Protein AF-A0A368TS94-F1 (afdb_monomer_lite)

Foldseek 3Di:
DLPDPPQDDPVLVVLSVLLVVLVVLLVVLVVLLLVLLVLLVVLLVVCVVVVDPQLNVLSNCCSPPDLVPNPVSLCSNLVVLCVVLVVDDPPDPSNVVSVVSSVSSVVSNVSSVVSVVSNVVSVVSNVVSVVVSVVVVVVCVVVVVRPD

Radius of gyration: 23.55 Å; chains: 1; bounding box: 53×23×68 Å

Sequence (148 aa):
MIGIDPTHSPAMRELLIKIAGSRMALKEARKTLGQVREAFAALTRQVRPLGDPVITEAGEALATALNDKRRVPFREFTDGLVRHARQNPPGAVERARLMGLVAQANIIMLKAQEARQYELRAMERLSTLTREAENLYALERKQGGGVH

Structure (mmCIF, N/CA/C/O backbone):
data_AF-A0A368TS94-F1
#
_entry.id   AF-A0A368TS94-F1
#
loop_
_atom_site.group_PDB
_atom_site.id
_atom_site.type_symbol
_atom_site.label_atom_id
_atom_site.label_alt_id
_atom_site.label_comp_id
_atom_site.label_asym_id
_atom_site.label_entity_id
_atom_site.label_seq_id
_atom_site.pdbx_PDB_ins_code
_atom_site.Cartn_x
_atom_site.Cartn_y
_atom_site.Cartn_z
_atom_site.occupancy
_atom_site.B_iso_or_equiv
_atom_site.auth_seq_id
_atom_site.auth_comp_id
_atom_site.auth_asym_id
_atom_site.auth_atom_id
_atom_site.pdbx_PDB_model_num
ATOM 1 N N . MET A 1 1 ? 28.094 -3.638 -10.230 1.00 38.50 1 MET A N 1
ATOM 2 C CA . MET A 1 1 ? 28.354 -3.201 -11.617 1.00 38.50 1 MET A CA 1
ATOM 3 C C . MET A 1 1 ? 27.132 -3.527 -12.450 1.00 38.50 1 MET A C 1
ATOM 5 O O . MET A 1 1 ? 26.752 -4.688 -12.505 1.00 38.50 1 MET A O 1
ATOM 9 N N . ILE A 1 2 ? 26.473 -2.520 -13.023 1.00 46.34 2 ILE A N 1
ATOM 10 C CA . ILE A 1 2 ? 25.459 -2.746 -14.059 1.00 46.34 2 ILE A CA 1
ATOM 11 C C . ILE A 1 2 ? 26.268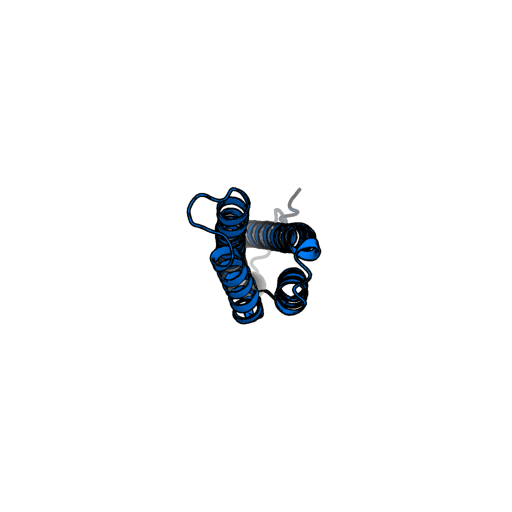 -3.138 -15.296 1.00 46.34 2 ILE A C 1
ATOM 13 O O . ILE A 1 2 ? 27.032 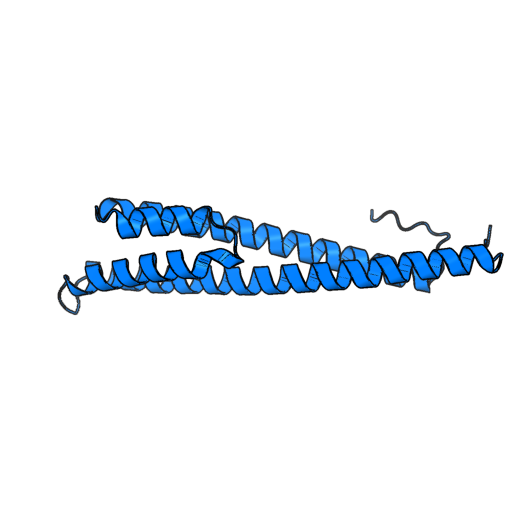-2.316 -15.792 1.00 46.34 2 ILE A O 1
ATOM 17 N N . GLY A 1 3 ? 26.202 -4.406 -15.702 1.00 45.56 3 GLY A N 1
ATOM 18 C CA . GLY A 1 3 ? 26.892 -4.913 -16.889 1.00 45.56 3 GLY A CA 1
ATOM 19 C C . GLY A 1 3 ? 26.250 -4.343 -18.149 1.00 45.56 3 GLY A C 1
ATOM 20 O O . GLY A 1 3 ? 25.443 -5.012 -18.780 1.00 45.56 3 GLY A O 1
ATOM 21 N N . ILE A 1 4 ? 26.529 -3.076 -18.446 1.00 59.56 4 ILE A N 1
ATOM 22 C CA . ILE A 1 4 ? 26.198 -2.455 -19.726 1.00 59.56 4 ILE A CA 1
ATOM 23 C C . ILE A 1 4 ? 27.370 -2.773 -20.643 1.00 59.56 4 ILE A C 1
ATOM 25 O O . ILE A 1 4 ? 28.493 -2.353 -20.362 1.00 59.56 4 ILE A O 1
ATOM 29 N N . ASP A 1 5 ? 27.115 -3.542 -21.697 1.00 60.44 5 ASP A N 1
ATOM 30 C CA . ASP A 1 5 ? 28.129 -3.875 -22.689 1.00 60.44 5 ASP A CA 1
ATOM 31 C C . ASP A 1 5 ? 28.690 -2.572 -23.302 1.00 60.44 5 ASP A C 1
ATOM 33 O O . ASP A 1 5 ? 27.914 -1.737 -23.790 1.00 60.44 5 ASP A O 1
ATOM 37 N N . PRO A 1 6 ? 30.016 -2.344 -23.254 1.00 60.78 6 PRO A N 1
ATOM 38 C CA . PRO A 1 6 ? 30.634 -1.147 -23.810 1.00 60.78 6 PRO A CA 1
ATOM 39 C C . PRO A 1 6 ? 30.524 -1.058 -25.340 1.00 60.78 6 PRO A C 1
ATOM 41 O O . PRO A 1 6 ? 30.854 -0.005 -25.882 1.00 60.78 6 PRO A O 1
ATOM 44 N N . THR A 1 7 ? 30.045 -2.097 -26.027 1.00 67.62 7 THR A N 1
ATOM 45 C CA . THR A 1 7 ? 29.780 -2.099 -27.476 1.00 67.62 7 THR A CA 1
ATOM 46 C C . THR A 1 7 ? 28.404 -1.536 -27.844 1.00 67.62 7 THR A C 1
ATOM 48 O O . THR A 1 7 ? 28.150 -1.228 -29.005 1.00 67.62 7 THR A O 1
ATOM 51 N N . HIS A 1 8 ? 27.509 -1.323 -26.870 1.00 75.12 8 HIS A N 1
ATOM 52 C CA . HIS A 1 8 ? 26.208 -0.710 -27.133 1.00 75.12 8 HIS A CA 1
ATOM 53 C C . HIS A 1 8 ? 26.343 0.729 -27.647 1.00 75.12 8 HIS A C 1
ATOM 55 O O . HIS A 1 8 ? 27.154 1.515 -27.136 1.00 75.12 8 HIS A O 1
ATOM 61 N N . SER A 1 9 ? 25.487 1.110 -28.599 1.00 84.00 9 SER A N 1
ATOM 62 C CA . SER A 1 9 ? 25.378 2.501 -29.042 1.00 84.00 9 SER A CA 1
ATOM 63 C C . SER A 1 9 ? 25.008 3.428 -27.872 1.00 84.00 9 SER A C 1
ATOM 65 O O . SER A 1 9 ? 24.404 2.982 -26.887 1.00 84.00 9 SER A O 1
ATOM 67 N N . PRO A 1 10 ? 25.331 4.733 -27.940 1.00 86.62 10 PRO A N 1
ATOM 68 C CA . PRO A 1 10 ? 24.925 5.691 -26.911 1.00 86.62 10 PRO A CA 1
ATOM 69 C C . PRO A 1 10 ? 23.413 5.674 -26.627 1.00 86.62 10 PRO A C 1
ATOM 71 O O . PRO A 1 10 ? 23.012 5.705 -25.464 1.00 86.62 10 PRO A O 1
ATOM 74 N N . ALA A 1 11 ? 22.585 5.534 -27.669 1.00 87.06 11 ALA A N 1
ATOM 75 C CA . ALA A 1 11 ? 21.129 5.445 -27.546 1.00 87.06 11 ALA A CA 1
ATOM 76 C C . ALA A 1 11 ? 20.688 4.178 -26.790 1.00 87.06 11 ALA A C 1
ATOM 78 O O . ALA A 1 11 ? 19.846 4.246 -25.892 1.00 87.06 11 ALA A O 1
ATOM 79 N N . MET A 1 12 ? 21.305 3.028 -27.082 1.00 89.19 12 MET A N 1
ATOM 80 C CA . MET A 1 12 ? 21.039 1.782 -26.361 1.00 89.19 12 MET A CA 1
ATOM 81 C C . MET A 1 12 ? 21.445 1.885 -24.886 1.00 89.19 12 MET A C 1
ATOM 83 O O . MET A 1 12 ? 20.690 1.478 -24.001 1.00 89.19 12 MET A O 1
ATOM 87 N N . ARG A 1 13 ? 22.606 2.483 -24.586 1.00 88.12 13 ARG A N 1
ATOM 88 C CA . ARG A 1 13 ? 23.039 2.701 -23.194 1.00 88.12 13 ARG A CA 1
ATOM 89 C C . ARG A 1 13 ? 22.050 3.570 -22.425 1.00 88.12 13 ARG A C 1
ATOM 91 O O . ARG A 1 13 ? 21.740 3.253 -21.278 1.00 88.12 13 ARG A O 1
ATOM 98 N N . GLU A 1 14 ? 21.528 4.627 -23.043 1.00 90.56 14 GLU A N 1
ATOM 99 C CA . GLU A 1 14 ? 20.525 5.492 -22.418 1.00 90.56 14 GLU A CA 1
ATOM 100 C C . GLU A 1 14 ? 19.238 4.720 -22.079 1.00 90.56 14 GLU A C 1
ATOM 102 O O . GLU A 1 14 ? 18.728 4.825 -20.958 1.00 90.56 14 GLU A O 1
ATOM 107 N N . LEU A 1 15 ? 18.743 3.887 -23.004 1.00 91.81 15 LEU A N 1
ATOM 108 C CA . LEU A 1 15 ? 17.590 3.017 -22.753 1.00 91.81 15 LEU A CA 1
ATOM 109 C C . LEU A 1 15 ? 17.861 2.040 -21.604 1.00 91.81 15 LEU A C 1
ATOM 111 O O . LEU A 1 15 ? 17.037 1.916 -20.696 1.00 91.81 15 LEU A O 1
ATOM 115 N N . LEU A 1 16 ? 19.033 1.402 -21.575 1.00 90.62 16 LEU A N 1
ATOM 116 C CA . LEU A 1 16 ? 19.419 0.480 -20.503 1.00 90.62 16 LEU A CA 1
ATOM 117 C C . LEU A 1 16 ? 19.501 1.171 -19.134 1.00 90.62 16 LEU A C 1
ATOM 119 O O . LEU A 1 16 ? 19.061 0.596 -18.134 1.00 90.62 16 LEU A O 1
ATOM 123 N N . ILE A 1 17 ? 19.990 2.413 -19.074 1.00 92.31 17 ILE A N 1
ATOM 124 C CA . ILE A 1 17 ? 19.996 3.224 -17.846 1.00 92.31 17 ILE A CA 1
ATOM 125 C C . ILE A 1 17 ? 18.560 3.509 -17.384 1.00 92.31 17 ILE A C 1
ATOM 127 O O . ILE A 1 17 ? 18.238 3.304 -16.210 1.00 92.31 17 ILE A O 1
ATOM 131 N N . LYS A 1 18 ? 17.664 3.916 -18.294 1.00 94.38 18 LYS A N 1
ATOM 132 C CA . LYS A 1 18 ? 16.241 4.156 -17.980 1.00 94.38 18 LYS A CA 1
ATOM 133 C C . LYS A 1 18 ? 15.532 2.879 -17.509 1.00 94.38 18 LYS A C 1
ATOM 135 O O . LYS A 1 18 ? 14.742 2.923 -16.557 1.00 94.38 18 LYS A O 1
ATOM 140 N N . ILE A 1 19 ? 15.841 1.732 -18.120 1.00 93.88 19 ILE A N 1
ATOM 141 C CA . ILE A 1 19 ? 15.350 0.410 -17.702 1.00 93.88 19 ILE A CA 1
ATOM 142 C C . ILE A 1 19 ? 15.848 0.089 -16.290 1.00 93.88 19 ILE A C 1
ATOM 144 O O . ILE A 1 19 ? 15.050 -0.295 -15.435 1.00 93.88 19 ILE A O 1
ATOM 148 N N . ALA A 1 20 ? 17.140 0.279 -16.009 1.00 92.88 20 ALA A N 1
ATOM 149 C CA . ALA A 1 20 ? 17.708 0.043 -14.684 1.00 92.88 20 ALA A CA 1
ATOM 150 C C . ALA A 1 20 ? 17.039 0.922 -13.613 1.00 92.88 20 ALA A C 1
ATOM 152 O O . ALA A 1 20 ? 16.615 0.404 -12.578 1.00 92.88 20 ALA A O 1
ATOM 153 N N . GLY A 1 21 ? 16.849 2.215 -13.893 1.00 93.62 21 GLY A N 1
ATOM 154 C CA . GLY A 1 21 ? 16.127 3.131 -13.005 1.00 93.62 21 GLY A CA 1
ATOM 155 C C . GLY A 1 21 ? 14.688 2.682 -12.737 1.00 93.62 21 GLY A C 1
ATOM 156 O O . GLY A 1 21 ? 14.241 2.653 -11.590 1.00 93.62 21 GLY A O 1
ATOM 157 N N . SER A 1 22 ? 13.974 2.230 -13.771 1.00 94.06 22 SER A N 1
ATOM 158 C CA . SER A 1 22 ? 12.598 1.739 -13.623 1.00 94.06 22 SER A CA 1
ATOM 159 C C . SER A 1 22 ? 12.528 0.414 -12.843 1.00 94.06 22 SER A C 1
ATOM 161 O O . SER A 1 22 ? 11.619 0.222 -12.035 1.00 94.06 22 SER A O 1
ATOM 163 N N . ARG A 1 23 ? 13.523 -0.476 -12.987 1.00 95.12 23 ARG A N 1
ATOM 164 C CA . ARG A 1 23 ? 13.657 -1.694 -12.159 1.00 95.12 23 ARG A CA 1
ATOM 165 C C . ARG A 1 23 ? 13.909 -1.358 -10.690 1.00 95.12 23 ARG A C 1
ATOM 167 O O . ARG A 1 23 ? 13.337 -2.004 -9.813 1.00 95.12 23 ARG A O 1
ATOM 174 N N . MET A 1 24 ? 14.739 -0.352 -10.411 1.00 95.50 24 MET A N 1
ATOM 175 C CA . MET A 1 24 ? 14.977 0.119 -9.043 1.00 95.50 24 MET A CA 1
ATOM 176 C C . MET A 1 24 ? 13.705 0.697 -8.419 1.00 95.50 24 MET A C 1
ATOM 178 O O . MET A 1 24 ? 13.360 0.319 -7.300 1.00 95.50 24 MET A O 1
ATOM 182 N N . ALA A 1 25 ? 12.966 1.531 -9.156 1.00 92.69 25 ALA A N 1
ATOM 183 C CA . ALA A 1 25 ? 11.682 2.064 -8.702 1.00 92.69 25 ALA A CA 1
ATOM 184 C C . ALA A 1 25 ? 10.673 0.944 -8.393 1.00 92.69 25 ALA A C 1
ATOM 186 O O . ALA A 1 25 ? 10.023 0.963 -7.349 1.00 92.69 25 ALA A O 1
ATOM 187 N N . LEU A 1 26 ? 10.601 -0.081 -9.251 1.00 94.88 26 LEU A N 1
ATOM 188 C CA . LEU A 1 26 ? 9.757 -1.255 -9.027 1.00 94.88 26 LEU A CA 1
ATOM 189 C C . LEU A 1 26 ? 10.151 -2.017 -7.749 1.00 94.88 26 LEU A C 1
ATOM 191 O O . LEU A 1 26 ? 9.285 -2.424 -6.972 1.00 94.88 26 LEU A O 1
ATOM 195 N N . LYS A 1 27 ? 11.455 -2.199 -7.509 1.00 96.12 27 LYS A N 1
ATOM 196 C CA . LYS A 1 27 ? 11.968 -2.847 -6.294 1.00 96.12 27 LYS A CA 1
ATOM 197 C C . LYS A 1 27 ? 11.576 -2.067 -5.036 1.00 96.12 27 LYS A C 1
ATOM 199 O O . LYS A 1 27 ? 11.122 -2.678 -4.069 1.00 96.12 27 LYS A O 1
ATOM 204 N N . GLU A 1 28 ? 11.716 -0.744 -5.053 1.00 95.38 28 GLU A N 1
ATOM 205 C CA . GLU A 1 28 ? 11.393 0.101 -3.899 1.00 95.38 28 GLU A CA 1
ATOM 206 C C . GLU A 1 28 ? 9.885 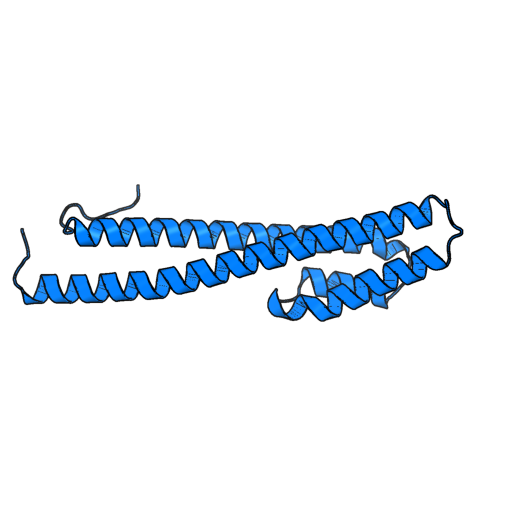0.155 -3.621 1.00 95.38 28 GLU A C 1
ATOM 208 O O . GLU A 1 28 ? 9.455 0.039 -2.470 1.00 95.38 28 GLU A O 1
ATOM 213 N N . ALA A 1 29 ? 9.061 0.226 -4.671 1.00 94.06 29 ALA A N 1
ATOM 214 C CA . ALA A 1 29 ? 7.610 0.144 -4.543 1.00 94.06 29 ALA A CA 1
ATOM 215 C C . ALA A 1 29 ? 7.183 -1.181 -3.889 1.00 94.06 29 ALA A C 1
ATOM 217 O O . ALA A 1 29 ? 6.424 -1.190 -2.920 1.00 94.06 29 ALA A O 1
ATOM 218 N N . ARG A 1 30 ? 7.739 -2.312 -4.342 1.00 93.50 30 ARG A N 1
ATOM 219 C CA . ARG A 1 30 ? 7.456 -3.636 -3.760 1.00 93.50 30 ARG A CA 1
ATOM 220 C C . ARG A 1 30 ? 7.912 -3.760 -2.312 1.00 93.50 30 ARG A C 1
ATOM 222 O O . ARG A 1 30 ? 7.177 -4.307 -1.492 1.00 93.50 30 ARG A O 1
ATOM 229 N N . LYS A 1 31 ? 9.089 -3.227 -1.982 1.00 95.69 31 LYS A N 1
ATOM 230 C CA . LYS A 1 31 ? 9.576 -3.162 -0.599 1.00 95.69 31 LYS A CA 1
ATOM 231 C C . LYS A 1 31 ? 8.601 -2.382 0.283 1.00 95.69 31 LYS A C 1
ATOM 233 O O . LYS A 1 31 ? 8.218 -2.862 1.347 1.00 95.69 31 LYS A O 1
ATOM 238 N N . THR A 1 32 ? 8.144 -1.226 -0.191 1.00 94.56 32 THR A N 1
ATOM 239 C CA . THR A 1 32 ? 7.156 -0.402 0.512 1.00 94.56 32 THR A CA 1
ATOM 240 C C . THR A 1 32 ? 5.844 -1.153 0.737 1.00 94.56 32 THR A C 1
ATOM 242 O O . THR A 1 32 ? 5.294 -1.134 1.837 1.00 94.56 32 THR A O 1
ATOM 245 N N . LEU A 1 33 ? 5.358 -1.874 -0.274 1.00 92.31 33 LEU A N 1
ATOM 246 C CA . LEU A 1 33 ? 4.157 -2.701 -0.158 1.00 92.31 33 LEU A CA 1
ATOM 247 C C . LEU A 1 33 ? 4.325 -3.845 0.856 1.00 92.31 33 LEU A C 1
ATOM 249 O O . LEU A 1 33 ? 3.362 -4.187 1.541 1.00 92.31 33 LEU A O 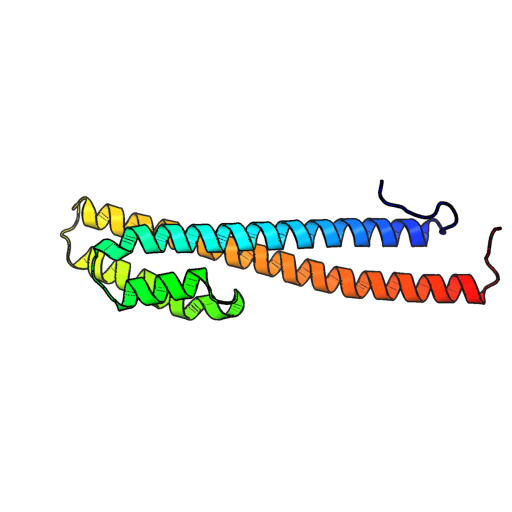1
ATOM 253 N N . GLY A 1 34 ? 5.532 -4.406 0.986 1.00 92.94 34 GLY A N 1
ATOM 254 C CA . GLY A 1 34 ? 5.879 -5.358 2.045 1.00 92.94 34 GLY A CA 1
ATOM 255 C C . GLY A 1 34 ? 5.767 -4.739 3.441 1.00 92.94 34 GLY A C 1
ATOM 256 O O . GLY A 1 34 ? 5.058 -5.272 4.290 1.00 92.94 34 GLY A O 1
ATOM 257 N N . GLN A 1 35 ? 6.354 -3.557 3.643 1.00 94.75 35 GLN A N 1
ATOM 258 C CA . GLN A 1 35 ? 6.260 -2.820 4.913 1.00 94.75 35 GLN A CA 1
ATOM 259 C C . GLN A 1 35 ? 4.812 -2.479 5.287 1.00 94.75 35 GLN A C 1
ATOM 261 O O . GLN A 1 35 ? 4.430 -2.541 6.451 1.00 94.75 35 GLN A O 1
ATOM 266 N N . VAL A 1 36 ? 3.983 -2.129 4.300 1.00 94.19 36 VAL A N 1
ATOM 267 C CA . VAL A 1 36 ? 2.551 -1.872 4.504 1.00 94.19 36 VAL A CA 1
ATOM 268 C C . VAL A 1 36 ? 1.827 -3.115 5.028 1.00 94.19 36 VAL A C 1
ATOM 270 O O . VAL A 1 36 ? 0.996 -2.998 5.926 1.00 94.19 36 VAL A O 1
ATOM 273 N N . ARG A 1 37 ? 2.139 -4.307 4.498 1.00 92.56 37 ARG A N 1
ATOM 274 C CA . ARG A 1 37 ? 1.550 -5.568 4.984 1.00 92.56 37 ARG A CA 1
ATOM 275 C C . ARG A 1 37 ? 1.909 -5.820 6.443 1.00 92.56 37 ARG A C 1
ATOM 277 O O . ARG A 1 37 ? 1.030 -6.130 7.242 1.00 92.56 37 ARG A O 1
ATOM 284 N N . GLU A 1 38 ? 3.177 -5.635 6.798 1.00 94.62 38 GLU A N 1
ATOM 285 C CA . GLU A 1 38 ? 3.650 -5.775 8.178 1.00 94.62 38 GLU A CA 1
ATOM 286 C C . GLU A 1 38 ? 2.994 -4.754 9.115 1.00 94.62 38 GLU A C 1
ATOM 288 O O . GLU A 1 38 ? 2.586 -5.109 10.220 1.00 94.62 38 GLU A O 1
ATOM 293 N N . ALA A 1 39 ? 2.825 -3.510 8.659 1.00 95.44 39 ALA A N 1
ATOM 294 C CA . ALA A 1 39 ? 2.168 -2.459 9.425 1.00 95.44 39 ALA A CA 1
ATOM 295 C C . ALA A 1 39 ? 0.688 -2.781 9.696 1.00 95.44 39 ALA A C 1
ATOM 297 O O . ALA A 1 39 ? 0.241 -2.658 10.836 1.00 95.44 39 ALA A O 1
ATOM 298 N N . PHE A 1 40 ? -0.060 -3.261 8.695 1.00 94.81 40 PHE A N 1
ATOM 299 C CA . PHE A 1 40 ? -1.437 -3.725 8.906 1.00 94.81 40 PHE A CA 1
ATOM 300 C C . PHE A 1 40 ? -1.504 -4.953 9.821 1.00 94.81 40 PHE A C 1
ATOM 302 O O . PHE A 1 40 ? -2.373 -5.015 10.691 1.00 94.81 40 PHE A O 1
ATOM 309 N N . ALA A 1 41 ? -0.567 -5.898 9.703 1.00 94.31 41 ALA A N 1
ATOM 310 C CA . ALA A 1 41 ? -0.493 -7.039 10.615 1.00 94.31 41 ALA A CA 1
ATOM 311 C C . ALA A 1 41 ? -0.234 -6.594 12.066 1.00 94.31 41 ALA A C 1
ATOM 313 O O . ALA A 1 41 ? -0.867 -7.094 12.996 1.00 94.31 41 ALA A O 1
ATOM 314 N N . ALA A 1 42 ? 0.662 -5.626 12.276 1.00 95.69 42 ALA A N 1
ATOM 315 C CA . ALA A 1 42 ? 0.927 -5.057 13.593 1.00 95.69 42 ALA A CA 1
ATOM 316 C C . ALA A 1 42 ? -0.299 -4.325 14.159 1.00 95.69 42 ALA A C 1
ATOM 318 O O . ALA A 1 42 ? -0.629 -4.512 15.329 1.00 95.69 42 ALA A O 1
ATOM 319 N N . LEU A 1 43 ? -0.999 -3.545 13.333 1.00 95.00 43 LEU A N 1
ATOM 320 C CA . LEU A 1 43 ? -2.237 -2.863 13.712 1.00 95.00 43 LEU A CA 1
ATOM 321 C C . LEU A 1 43 ? -3.323 -3.870 14.129 1.00 95.00 43 LEU A C 1
ATOM 323 O O . LEU A 1 43 ? -3.967 -3.705 15.159 1.00 95.00 43 LEU A O 1
ATOM 327 N N . THR A 1 44 ? -3.456 -4.964 13.379 1.00 94.12 44 THR A N 1
ATOM 328 C CA . THR A 1 44 ? -4.410 -6.048 13.661 1.00 94.12 44 THR A CA 1
ATOM 329 C C . THR A 1 44 ? -4.146 -6.702 15.018 1.00 94.12 44 THR A C 1
ATOM 331 O O . THR A 1 44 ? -5.067 -6.929 15.800 1.00 94.12 44 THR A O 1
ATOM 334 N N . ARG A 1 45 ? -2.873 -6.939 15.364 1.00 94.88 45 ARG A N 1
ATOM 335 C CA . ARG A 1 45 ? -2.505 -7.466 16.691 1.00 94.88 45 ARG A CA 1
ATOM 336 C C . ARG A 1 45 ? -2.902 -6.523 17.829 1.00 94.88 45 ARG A C 1
ATOM 338 O O . ARG A 1 45 ? -3.247 -7.006 18.900 1.00 94.88 45 ARG A O 1
ATOM 345 N N . GLN A 1 46 ? -2.871 -5.208 17.607 1.00 94.12 46 GLN A N 1
ATOM 346 C CA . GLN A 1 46 ? -3.250 -4.220 18.624 1.00 94.12 46 GLN A CA 1
ATOM 347 C C . GLN A 1 46 ? -4.757 -4.177 18.891 1.00 94.12 46 GLN A C 1
ATOM 349 O O . GLN A 1 46 ? -5.158 -3.825 19.999 1.00 94.12 46 GLN A O 1
ATOM 354 N N . VAL A 1 47 ? -5.577 -4.518 17.893 1.00 93.06 47 VAL A N 1
ATOM 355 C CA . VAL A 1 47 ? -7.046 -4.473 17.992 1.00 93.06 47 VAL A CA 1
ATOM 356 C C . VAL A 1 47 ? -7.661 -5.823 18.344 1.00 93.06 47 VAL A C 1
ATOM 358 O O . VAL A 1 47 ? -8.786 -5.861 18.822 1.00 93.06 47 VAL A O 1
ATOM 361 N N . ARG A 1 48 ? -6.922 -6.929 18.189 1.00 92.50 48 ARG A N 1
ATOM 362 C CA . ARG A 1 48 ? -7.368 -8.277 18.580 1.00 92.50 48 ARG A CA 1
ATOM 363 C C . ARG A 1 48 ? -7.914 -8.361 20.023 1.00 92.50 48 ARG A C 1
ATOM 365 O O . ARG A 1 48 ? -8.923 -9.035 20.213 1.00 92.50 48 ARG A O 1
ATOM 372 N N . PRO A 1 49 ? -7.343 -7.672 21.036 1.00 93.62 49 PRO A N 1
ATOM 373 C CA . PRO A 1 49 ? -7.898 -7.666 22.393 1.00 93.62 49 PRO A CA 1
ATOM 374 C C . PRO A 1 49 ? -9.293 -7.037 22.528 1.00 93.62 49 PRO A C 1
ATOM 376 O O . PRO A 1 49 ? -9.930 -7.238 23.555 1.00 93.62 49 PRO A O 1
ATOM 379 N N . LEU A 1 50 ? -9.780 -6.293 21.525 1.00 90.50 50 LEU A N 1
ATOM 380 C CA . LEU A 1 50 ? -11.138 -5.735 21.530 1.00 90.50 50 LEU A CA 1
ATOM 381 C C . LEU A 1 50 ? -12.219 -6.823 21.421 1.00 90.50 50 LEU A C 1
ATOM 383 O O . LEU A 1 50 ? -13.385 -6.544 21.678 1.00 90.50 50 LEU A O 1
ATOM 387 N N . GLY A 1 51 ? -11.850 -8.046 21.020 1.00 90.31 51 GLY A N 1
ATOM 388 C CA . GLY A 1 51 ? -12.769 -9.183 20.941 1.00 90.31 51 GLY A CA 1
ATOM 389 C C . GLY A 1 51 ? -13.807 -9.090 19.820 1.00 90.31 51 GLY A C 1
ATOM 390 O O . GLY A 1 51 ? -14.701 -9.927 19.758 1.00 90.31 51 GLY A O 1
ATOM 391 N N . ASP A 1 52 ? -13.699 -8.100 18.929 1.00 92.50 52 ASP A N 1
ATOM 392 C CA . ASP A 1 52 ? -14.577 -7.964 17.770 1.00 92.50 52 ASP A CA 1
ATOM 393 C C . ASP A 1 52 ? -14.046 -8.821 16.603 1.00 92.50 52 ASP A C 1
ATOM 395 O O . ASP A 1 52 ? -12.957 -8.536 16.073 1.00 92.50 52 ASP A O 1
ATOM 399 N N . PRO A 1 53 ? -14.781 -9.875 16.197 1.00 91.50 53 PRO A N 1
ATOM 400 C CA . PRO A 1 53 ? -14.342 -10.765 15.131 1.00 91.50 53 PRO A CA 1
ATOM 401 C C . PRO A 1 53 ? -14.295 -10.048 13.780 1.00 91.50 53 PRO A C 1
ATOM 403 O O . PRO A 1 53 ? -13.358 -10.270 13.022 1.00 91.50 53 PRO A O 1
ATOM 406 N N . VAL A 1 54 ? -15.212 -9.111 13.513 1.00 92.50 54 VAL A N 1
ATOM 407 C CA . VAL A 1 54 ? -15.267 -8.379 12.238 1.00 92.50 54 VAL A CA 1
ATOM 408 C C . VAL A 1 54 ? -14.036 -7.493 12.078 1.00 92.50 54 VAL A C 1
ATOM 410 O O . VAL A 1 54 ? -13.415 -7.474 11.019 1.00 92.50 54 VAL A O 1
ATOM 413 N N . ILE A 1 55 ? -13.636 -6.783 13.138 1.00 93.56 55 ILE A N 1
ATOM 414 C CA . ILE A 1 55 ? -12.424 -5.946 13.109 1.00 93.56 55 ILE A CA 1
ATOM 415 C C . ILE A 1 55 ? -11.178 -6.812 12.924 1.00 93.56 55 ILE A C 1
ATOM 417 O O . ILE A 1 55 ? -10.276 -6.452 12.165 1.00 93.56 55 ILE A O 1
ATOM 421 N N . THR A 1 56 ? -11.119 -7.948 13.618 1.00 93.38 56 THR A N 1
ATOM 422 C CA . THR A 1 56 ? -9.961 -8.844 13.558 1.00 93.38 56 THR A CA 1
ATOM 423 C C . THR A 1 56 ? -9.820 -9.460 12.167 1.00 93.38 56 THR A C 1
ATOM 425 O O . THR A 1 56 ? -8.751 -9.353 11.569 1.00 93.38 56 THR A O 1
ATOM 428 N N . GLU A 1 57 ? -10.899 -10.012 11.609 1.00 93.31 57 GLU A N 1
ATOM 429 C CA . GLU A 1 57 ? -10.930 -10.587 10.259 1.00 93.31 57 GLU A CA 1
ATOM 430 C C . GLU A 1 57 ? -10.601 -9.542 9.188 1.00 93.31 57 GLU A C 1
ATOM 432 O O . GLU A 1 57 ? -9.767 -9.790 8.315 1.00 93.31 57 GLU A O 1
ATOM 437 N N . ALA A 1 58 ? -11.177 -8.340 9.285 1.00 93.88 58 ALA A N 1
ATOM 438 C CA . ALA A 1 58 ? -10.878 -7.247 8.365 1.00 93.88 58 ALA A CA 1
ATOM 439 C C . ALA A 1 58 ? -9.397 -6.826 8.436 1.00 93.88 58 ALA A C 1
ATOM 441 O O . ALA A 1 58 ? -8.768 -6.557 7.408 1.00 93.88 58 ALA A O 1
ATOM 442 N N . GLY A 1 59 ? -8.803 -6.819 9.632 1.00 92.81 59 GLY A N 1
ATOM 443 C CA . GLY A 1 59 ? -7.379 -6.546 9.832 1.00 92.81 59 GLY A CA 1
ATOM 444 C C . GLY A 1 59 ? -6.470 -7.622 9.226 1.00 92.81 59 GLY A C 1
ATOM 445 O O . GLY A 1 59 ? -5.499 -7.317 8.525 1.00 92.81 59 GLY A O 1
ATOM 446 N N . GLU A 1 60 ? -6.811 -8.895 9.421 1.00 92.19 60 GLU A N 1
ATOM 447 C CA . GLU A 1 60 ? -6.079 -10.024 8.833 1.00 92.19 60 GLU A CA 1
ATOM 448 C C . GLU A 1 60 ? -6.198 -10.034 7.301 1.00 92.19 60 GLU A C 1
ATOM 450 O O . GLU A 1 60 ? -5.207 -10.238 6.585 1.00 92.19 60 GLU A O 1
ATOM 455 N N . ALA A 1 61 ? -7.382 -9.706 6.782 1.00 92.94 61 ALA A N 1
ATOM 456 C CA . ALA A 1 61 ? -7.613 -9.510 5.359 1.00 92.94 61 ALA A CA 1
ATOM 457 C C . ALA A 1 61 ? -6.794 -8.330 4.810 1.00 92.94 61 ALA A C 1
ATOM 459 O O . ALA A 1 61 ? -6.217 -8.447 3.733 1.00 92.94 61 ALA A O 1
ATOM 460 N N . LEU A 1 62 ? -6.645 -7.214 5.533 1.00 92.25 62 LEU A N 1
ATOM 461 C CA . LEU A 1 62 ? -5.786 -6.096 5.109 1.00 92.25 62 LEU A CA 1
ATOM 462 C C . LEU A 1 62 ? -4.313 -6.494 4.960 1.00 92.25 62 LEU A C 1
ATOM 464 O O . LEU A 1 62 ? -3.652 -6.090 3.994 1.00 92.25 62 LEU A O 1
ATOM 468 N N . ALA A 1 63 ? -3.807 -7.291 5.902 1.00 87.19 63 ALA A N 1
ATOM 469 C CA . ALA A 1 63 ? -2.421 -7.747 5.907 1.00 87.19 63 ALA A CA 1
ATOM 470 C C . ALA A 1 63 ? -2.105 -8.693 4.734 1.00 87.19 63 ALA A C 1
ATOM 472 O O . ALA A 1 63 ? -0.993 -8.676 4.199 1.00 87.19 63 ALA A O 1
ATOM 473 N N . THR A 1 64 ? -3.083 -9.492 4.304 1.00 86.25 64 THR A N 1
ATOM 474 C CA . THR A 1 64 ? -2.894 -10.562 3.309 1.00 86.25 64 THR A CA 1
ATOM 475 C C . THR A 1 64 ? -3.437 -10.221 1.921 1.00 86.25 64 THR A C 1
ATOM 477 O O . THR A 1 64 ? -2.931 -10.736 0.921 1.00 86.25 64 THR A O 1
ATOM 480 N N . ALA A 1 65 ? -4.408 -9.310 1.818 1.00 83.31 65 ALA A N 1
ATOM 481 C CA . ALA A 1 65 ? -5.036 -8.956 0.555 1.00 83.31 65 ALA A CA 1
ATOM 482 C C . ALA A 1 65 ? -4.039 -8.360 -0.446 1.00 83.31 65 ALA A C 1
ATOM 484 O O . ALA A 1 65 ? -3.135 -7.572 -0.119 1.00 83.31 65 ALA A O 1
ATOM 485 N N . LEU A 1 66 ? -4.269 -8.707 -1.715 1.00 75.94 66 LEU A N 1
ATOM 486 C CA . LEU A 1 66 ? -3.698 -7.992 -2.849 1.00 75.94 66 LEU A CA 1
ATOM 487 C C . LEU A 1 66 ? -4.125 -6.522 -2.781 1.00 75.94 66 LEU A C 1
ATOM 489 O O . LEU A 1 66 ? -5.262 -6.222 -2.416 1.00 75.94 66 LEU A O 1
ATOM 493 N N . ASN A 1 67 ? -3.214 -5.614 -3.140 1.00 72.75 67 ASN A N 1
ATOM 494 C CA . ASN A 1 67 ? -3.374 -4.170 -2.927 1.00 72.75 67 ASN A CA 1
ATOM 495 C C . ASN A 1 67 ? -4.719 -3.634 -3.443 1.00 72.75 67 ASN A C 1
ATOM 497 O O . ASN A 1 67 ? -5.398 -2.888 -2.741 1.00 72.75 67 ASN A O 1
ATOM 501 N N . ASP A 1 68 ? -5.137 -4.087 -4.624 1.00 73.44 68 ASP A N 1
ATOM 502 C CA . ASP A 1 68 ? -6.337 -3.604 -5.316 1.00 73.44 68 ASP A CA 1
ATOM 503 C C . ASP A 1 68 ? -7.644 -4.056 -4.626 1.00 73.44 68 ASP A C 1
ATOM 505 O O . ASP A 1 68 ? -8.705 -3.473 -4.844 1.00 73.44 68 ASP A O 1
ATOM 509 N N . LYS A 1 69 ? -7.569 -5.055 -3.735 1.00 84.06 69 LYS A N 1
ATOM 510 C CA . LYS A 1 69 ? -8.707 -5.613 -2.985 1.00 84.06 69 LYS A CA 1
ATOM 511 C C . LYS A 1 69 ? -8.796 -5.122 -1.536 1.00 84.06 69 LYS A C 1
ATOM 513 O O . LYS A 1 69 ? -9.715 -5.507 -0.824 1.00 84.06 69 LYS A O 1
ATOM 518 N N . ARG A 1 70 ? -7.888 -4.245 -1.086 1.00 87.25 70 ARG A N 1
ATOM 519 C CA . ARG A 1 70 ? -7.849 -3.774 0.314 1.00 87.25 70 ARG A CA 1
ATOM 520 C C . ARG A 1 70 ? -8.967 -2.812 0.703 1.00 87.25 70 ARG A C 1
ATOM 522 O O . ARG A 1 70 ? -9.179 -2.612 1.889 1.00 87.25 70 ARG A O 1
ATOM 529 N N . ARG A 1 71 ? -9.679 -2.207 -0.253 1.00 88.94 71 ARG A N 1
ATOM 530 C CA . ARG A 1 71 ? -10.681 -1.162 0.037 1.00 88.94 71 ARG A CA 1
ATOM 531 C C . ARG A 1 71 ? -11.817 -1.630 0.948 1.00 88.94 71 ARG A C 1
ATOM 533 O O . ARG A 1 71 ? -12.195 -0.886 1.844 1.00 88.94 71 ARG A O 1
ATOM 540 N N . VAL A 1 72 ? -12.358 -2.823 0.704 1.00 91.44 72 VAL A N 1
ATOM 541 C CA . VAL A 1 72 ? -13.478 -3.356 1.496 1.00 91.44 72 VAL A CA 1
ATOM 542 C C . VAL A 1 72 ? -13.016 -3.718 2.914 1.00 91.44 72 VAL A C 1
ATOM 544 O O . VAL A 1 72 ? -13.538 -3.101 3.842 1.00 91.44 72 VAL A O 1
ATOM 547 N N . PRO A 1 73 ? -11.961 -4.543 3.100 1.00 93.56 73 PRO A N 1
ATOM 548 C CA . PRO A 1 73 ? -11.404 -4.803 4.429 1.00 93.56 73 PRO A CA 1
ATOM 549 C C . PRO A 1 73 ? -10.999 -3.530 5.174 1.00 93.56 73 PRO A C 1
ATOM 551 O O . PRO A 1 73 ? -11.200 -3.415 6.376 1.00 93.56 73 PRO A O 1
ATOM 554 N N . PHE A 1 74 ? -10.459 -2.535 4.462 1.00 95.38 74 PHE A N 1
ATOM 555 C CA . PHE A 1 74 ? -10.091 -1.255 5.061 1.00 95.38 74 PHE A CA 1
ATOM 556 C C . PHE A 1 74 ? -11.286 -0.564 5.703 1.00 95.38 74 PHE A C 1
ATOM 558 O O . PHE A 1 74 ? -11.209 -0.142 6.853 1.00 95.38 74 PHE A O 1
ATOM 565 N N . ARG A 1 75 ? -12.391 -0.481 4.960 1.00 95.00 75 ARG A N 1
ATOM 566 C CA . ARG A 1 75 ? -13.617 0.153 5.427 1.00 95.00 75 ARG A CA 1
ATOM 567 C C . ARG A 1 75 ? -14.193 -0.579 6.632 1.00 95.00 75 ARG A C 1
ATOM 569 O O . ARG A 1 75 ? -14.487 0.060 7.633 1.00 95.00 75 ARG A O 1
ATOM 576 N N . GLU A 1 76 ? -14.310 -1.901 6.549 1.00 95.19 76 GLU A N 1
ATOM 577 C CA . GLU A 1 76 ? -14.833 -2.735 7.638 1.00 95.19 76 GLU A CA 1
ATOM 578 C C . GLU A 1 76 ? -13.997 -2.584 8.912 1.00 95.19 76 GLU A C 1
ATOM 580 O O . GLU A 1 76 ? -14.543 -2.383 9.999 1.00 95.19 76 GLU A O 1
ATOM 585 N N . PHE A 1 77 ? -12.673 -2.576 8.759 1.00 96.31 77 PHE A N 1
ATOM 586 C CA . PHE A 1 77 ? -11.733 -2.365 9.848 1.00 96.31 77 PHE A CA 1
ATOM 587 C C . PHE A 1 77 ? -11.909 -0.987 10.503 1.00 96.31 77 PHE A C 1
ATOM 589 O O . PHE A 1 77 ? -12.093 -0.889 11.718 1.00 96.31 77 PHE A O 1
ATOM 596 N N . THR A 1 78 ? -11.885 0.097 9.718 1.00 96.88 78 THR A N 1
ATOM 597 C CA . THR A 1 78 ? -11.995 1.457 10.267 1.00 96.88 78 THR A CA 1
ATOM 598 C C . THR A 1 78 ? -13.380 1.750 10.831 1.00 96.88 78 THR A C 1
ATOM 600 O O . THR A 1 78 ? -13.480 2.369 11.889 1.00 96.88 78 THR A O 1
ATOM 603 N N . ASP A 1 79 ? -14.446 1.288 10.175 1.00 96.75 79 ASP A N 1
ATOM 604 C CA . ASP A 1 79 ? -15.821 1.493 10.636 1.00 96.75 79 ASP A CA 1
ATOM 605 C C . ASP A 1 79 ? -16.071 0.745 11.949 1.00 96.75 79 ASP A C 1
ATOM 607 O O . ASP A 1 79 ? -16.722 1.279 12.851 1.00 96.75 79 ASP A O 1
ATOM 611 N N . GLY A 1 80 ? -15.514 -0.462 12.092 1.00 95.12 80 GLY A N 1
ATOM 612 C CA . GLY A 1 80 ? -15.543 -1.208 13.345 1.00 95.12 80 GLY A CA 1
ATOM 613 C C . GLY A 1 80 ? -14.829 -0.462 14.475 1.00 95.12 80 GLY A C 1
ATOM 614 O O . GLY A 1 80 ? -15.414 -0.268 15.541 1.00 95.12 80 GLY A O 1
ATOM 615 N N . LEU A 1 81 ? -13.619 0.056 14.235 1.00 95.94 81 LEU A N 1
ATOM 616 C CA . LEU A 1 81 ? -12.901 0.858 15.234 1.00 95.94 81 LEU A CA 1
ATOM 617 C C . LEU A 1 81 ? -13.664 2.123 15.636 1.00 95.94 81 LEU A C 1
ATOM 619 O O . LEU A 1 81 ? -13.748 2.441 16.822 1.00 95.94 81 LEU A O 1
ATOM 623 N N . VAL A 1 82 ? -14.268 2.827 14.675 1.00 96.25 82 VAL A N 1
ATOM 624 C CA . VAL A 1 82 ? -15.109 4.001 14.958 1.00 96.25 82 VAL A CA 1
ATOM 625 C C . VAL A 1 82 ? -16.336 3.609 15.785 1.00 96.25 82 VAL A C 1
ATOM 627 O O . VAL A 1 82 ? -16.723 4.345 16.695 1.00 96.25 82 VAL A O 1
ATOM 630 N N . ARG A 1 83 ? -16.949 2.452 15.512 1.00 95.12 83 ARG A N 1
ATOM 631 C CA . ARG A 1 83 ? -18.088 1.939 16.285 1.00 95.12 83 ARG A CA 1
ATOM 632 C C . ARG A 1 83 ? -17.703 1.663 17.739 1.00 95.12 83 ARG A C 1
ATOM 634 O O . ARG A 1 83 ? -18.405 2.135 18.629 1.00 95.12 83 ARG A O 1
ATOM 641 N N . HIS A 1 84 ? -16.572 0.997 17.981 1.00 93.69 84 HIS A N 1
ATOM 642 C CA . HIS A 1 84 ? -16.027 0.780 19.333 1.00 93.69 84 HIS A CA 1
ATOM 643 C C . HIS A 1 84 ? -15.667 2.095 20.028 1.00 93.69 84 HIS A C 1
ATOM 645 O O . HIS A 1 84 ? -15.982 2.307 21.199 1.00 93.69 84 HIS A O 1
ATOM 651 N N . ALA A 1 85 ? -15.088 3.044 19.294 1.00 94.38 85 ALA A N 1
ATOM 652 C CA . ALA A 1 85 ? -14.752 4.356 19.838 1.00 94.38 85 ALA A CA 1
ATOM 653 C C . ALA A 1 85 ? -16.000 5.118 20.319 1.00 94.38 85 ALA A C 1
ATOM 655 O O . ALA A 1 85 ? -15.940 5.828 21.321 1.00 94.38 85 ALA A O 1
ATOM 656 N N . ARG A 1 86 ? -17.144 4.955 19.642 1.00 94.31 86 ARG A N 1
ATOM 657 C CA . ARG A 1 86 ? -18.424 5.589 20.014 1.00 94.31 86 ARG A CA 1
ATOM 658 C C . ARG A 1 86 ? -19.073 4.996 21.262 1.00 94.31 86 ARG A C 1
ATOM 660 O O . ARG A 1 86 ? -19.861 5.694 21.890 1.00 94.31 86 ARG A O 1
ATOM 667 N N . GLN A 1 87 ? -18.740 3.759 21.630 1.00 94.12 87 GLN A N 1
ATOM 668 C CA . GLN A 1 87 ? -19.192 3.152 22.891 1.00 94.12 87 GLN A CA 1
ATOM 669 C C . GLN A 1 87 ? -18.507 3.787 24.109 1.00 94.12 87 GLN A C 1
ATOM 671 O O . GLN A 1 87 ? -18.975 3.643 25.234 1.00 94.12 87 GLN A O 1
ATOM 676 N N . ASN A 1 88 ? -17.417 4.521 23.880 1.00 92.44 88 ASN A N 1
ATOM 677 C CA . ASN A 1 88 ? -16.680 5.231 24.907 1.00 92.44 88 ASN A CA 1
ATOM 678 C C . ASN A 1 88 ? -17.089 6.721 24.941 1.00 92.44 88 ASN A C 1
ATOM 680 O O . ASN A 1 88 ? -17.280 7.351 23.887 1.00 92.44 88 ASN A O 1
ATOM 684 N N . PRO A 1 89 ? -17.202 7.331 26.135 1.00 91.19 89 PRO A N 1
ATOM 685 C CA . PRO A 1 89 ? -17.592 8.729 26.254 1.00 91.19 89 PRO A CA 1
ATOM 686 C C . PRO A 1 89 ? -16.574 9.670 25.583 1.00 91.19 89 PRO A C 1
ATOM 688 O O . PRO A 1 89 ? -15.394 9.326 25.434 1.00 91.19 89 PRO A O 1
ATOM 691 N N . PRO A 1 90 ? -17.002 10.867 25.138 1.00 88.69 90 PRO A N 1
ATOM 692 C CA . PRO A 1 90 ? -16.081 11.891 24.651 1.00 88.69 90 PRO A CA 1
ATOM 693 C C . PRO A 1 90 ? -14.990 12.185 25.692 1.00 88.69 90 PRO A C 1
ATOM 695 O O . PRO A 1 90 ? -15.287 12.332 26.871 1.00 88.69 90 PRO A O 1
ATOM 698 N N . GLY A 1 91 ? -13.727 12.246 25.261 1.00 86.94 91 GLY A N 1
ATOM 699 C CA . GLY A 1 91 ? -12.580 12.478 26.152 1.00 86.94 91 GLY A CA 1
ATOM 700 C C . GLY A 1 91 ? -12.012 11.227 26.836 1.00 86.94 91 GLY A C 1
ATOM 701 O O . GLY A 1 91 ? -10.949 11.314 27.444 1.00 86.94 91 GLY A O 1
ATOM 702 N N . ALA A 1 92 ? -12.648 10.057 26.701 1.00 94.69 92 ALA A N 1
ATOM 703 C CA . ALA A 1 92 ? -12.074 8.807 27.197 1.00 94.69 92 ALA A CA 1
ATOM 704 C C . ALA A 1 92 ? -10.760 8.465 26.474 1.00 94.69 92 ALA A C 1
ATOM 706 O O . ALA A 1 92 ? -10.676 8.539 25.244 1.00 94.69 92 ALA A O 1
ATOM 707 N N . VAL A 1 93 ? -9.758 8.014 27.235 1.00 94.81 93 VAL A N 1
ATOM 708 C CA . VAL A 1 93 ? -8.448 7.599 26.702 1.00 94.81 93 VAL A CA 1
ATOM 709 C C . VAL A 1 93 ? -8.604 6.506 25.644 1.00 94.81 93 VAL A C 1
ATOM 711 O O . VAL A 1 93 ? -7.998 6.592 24.579 1.00 94.81 93 VAL A O 1
ATOM 714 N N . GLU A 1 94 ? -9.478 5.526 25.884 1.00 93.19 94 GLU A N 1
ATOM 715 C CA . GLU A 1 94 ? -9.709 4.432 24.936 1.00 93.19 94 GLU A CA 1
ATOM 716 C C . GLU A 1 94 ? -10.343 4.925 23.627 1.00 93.19 94 GLU A C 1
ATOM 718 O O . GLU A 1 94 ? -9.940 4.515 22.540 1.00 93.19 94 GLU A O 1
ATOM 723 N N . ARG A 1 95 ? -11.261 5.899 23.694 1.00 94.62 95 ARG A N 1
ATOM 724 C CA . ARG A 1 95 ? -11.813 6.538 22.491 1.00 94.62 95 ARG A CA 1
ATOM 725 C C . ARG A 1 95 ? -10.721 7.226 21.675 1.00 94.62 95 ARG A C 1
ATOM 727 O O . ARG A 1 95 ? -10.688 7.073 20.455 1.00 94.62 95 ARG A O 1
ATOM 734 N N . ALA A 1 96 ? -9.837 7.976 22.333 1.00 95.06 96 ALA A N 1
ATOM 735 C CA . ALA A 1 96 ? -8.719 8.646 21.671 1.00 95.06 96 ALA A CA 1
ATOM 736 C C . ALA A 1 96 ? -7.750 7.634 21.041 1.00 95.06 96 ALA A C 1
ATOM 738 O O . ALA A 1 96 ? -7.352 7.802 19.888 1.00 95.06 96 ALA A O 1
ATOM 739 N N . ARG A 1 97 ? -7.441 6.545 21.754 1.00 95.44 97 ARG A N 1
ATOM 740 C CA . ARG A 1 97 ? -6.615 5.439 21.257 1.00 95.44 97 ARG A CA 1
ATOM 741 C C . ARG A 1 97 ? -7.204 4.815 19.991 1.00 95.44 97 ARG A C 1
ATOM 743 O O . ARG A 1 97 ? -6.498 4.704 18.992 1.00 95.44 97 ARG A O 1
ATOM 750 N N . LEU A 1 98 ? -8.487 4.452 20.000 1.00 95.81 98 LEU A N 1
ATOM 751 C CA . LEU A 1 98 ? -9.159 3.835 18.850 1.00 95.81 98 LEU A CA 1
ATOM 752 C C . LEU A 1 98 ? -9.195 4.769 17.633 1.00 95.81 98 LEU A C 1
ATOM 754 O O . LEU A 1 98 ? -8.904 4.341 16.516 1.00 95.81 98 LEU A O 1
ATOM 758 N N . MET A 1 99 ? -9.464 6.060 17.839 1.00 96.81 99 MET A N 1
ATOM 759 C CA . MET A 1 99 ? -9.388 7.052 16.760 1.00 96.81 99 MET A CA 1
ATOM 760 C C . MET A 1 99 ? -7.953 7.245 16.244 1.00 96.81 99 MET A C 1
ATOM 762 O O . MET A 1 99 ? -7.754 7.435 15.044 1.00 96.81 99 MET A O 1
ATOM 766 N N . GLY A 1 100 ? -6.947 7.135 17.117 1.00 96.50 100 GLY A N 1
ATOM 767 C CA . GLY A 1 100 ? -5.535 7.111 16.732 1.00 96.50 100 GLY A CA 1
ATOM 768 C C . GLY A 1 100 ? -5.190 5.921 15.833 1.00 96.50 100 GLY A C 1
ATOM 769 O O . GLY A 1 100 ? -4.502 6.092 14.827 1.00 96.50 100 GLY A O 1
ATOM 770 N N . LEU A 1 101 ? -5.737 4.736 16.121 1.00 96.50 101 LEU A N 1
ATOM 771 C CA . LEU A 1 101 ? -5.576 3.552 15.270 1.00 96.50 101 LEU A CA 1
ATOM 772 C C . LEU A 1 101 ? -6.243 3.729 13.901 1.00 96.50 101 LEU A C 1
ATOM 774 O O . LEU A 1 101 ? -5.671 3.321 12.892 1.00 96.50 101 LEU A O 1
ATOM 778 N N . VAL A 1 102 ? -7.403 4.392 13.834 1.00 97.44 102 VAL A N 1
ATOM 779 C CA . VAL A 1 102 ? -8.045 4.757 12.556 1.00 97.44 102 VAL A CA 1
ATOM 780 C C . VAL A 1 102 ? -7.158 5.711 11.752 1.00 97.44 102 VAL A C 1
ATOM 782 O O . VAL A 1 102 ? -6.949 5.504 10.556 1.00 97.44 102 VAL A O 1
ATOM 785 N N . ALA A 1 103 ? -6.591 6.737 12.390 1.00 97.44 103 ALA A N 1
ATOM 786 C CA . ALA A 1 103 ? -5.663 7.655 11.730 1.00 97.44 103 ALA A CA 1
ATOM 787 C C . ALA A 1 103 ? -4.413 6.922 11.211 1.00 97.44 103 ALA A C 1
ATOM 789 O O . ALA A 1 103 ? -4.008 7.118 10.063 1.00 97.44 103 ALA A O 1
ATOM 790 N N . GLN A 1 104 ? -3.851 6.015 12.011 1.00 96.94 104 GLN A N 1
ATOM 791 C CA . GLN A 1 104 ? -2.718 5.188 11.607 1.00 96.94 104 GLN A CA 1
ATOM 792 C C . GLN A 1 104 ? -3.071 4.278 10.422 1.00 96.94 104 GLN A C 1
ATOM 794 O O . GLN A 1 104 ? -2.303 4.201 9.461 1.00 96.94 104 GLN A O 1
ATOM 799 N N . ALA A 1 105 ? -4.245 3.641 10.442 1.00 96.06 105 ALA A N 1
ATOM 800 C CA . ALA A 1 105 ? -4.737 2.825 9.336 1.00 96.06 105 ALA A CA 1
ATOM 801 C C . ALA A 1 105 ? -4.835 3.643 8.036 1.00 96.06 105 ALA A C 1
ATOM 803 O O . ALA A 1 105 ? -4.373 3.183 6.991 1.00 96.06 105 ALA A O 1
ATOM 804 N N . ASN A 1 106 ? -5.373 4.868 8.102 1.00 97.00 106 ASN A N 1
ATOM 805 C CA . ASN A 1 106 ? -5.467 5.777 6.954 1.00 97.00 106 ASN A CA 1
ATOM 806 C C . ASN A 1 106 ? -4.093 6.103 6.356 1.00 97.00 106 ASN A C 1
ATOM 808 O O . ASN A 1 106 ? -3.923 6.023 5.141 1.00 97.00 106 ASN A O 1
ATOM 812 N N . ILE A 1 107 ? -3.100 6.414 7.194 1.00 97.25 107 ILE A N 1
ATOM 813 C CA . ILE A 1 107 ? -1.728 6.698 6.742 1.00 97.25 107 ILE A CA 1
ATOM 814 C C . ILE A 1 107 ? -1.127 5.477 6.037 1.00 97.25 107 ILE A C 1
ATOM 816 O O . ILE A 1 107 ? -0.545 5.599 4.956 1.00 97.25 107 ILE A O 1
ATOM 820 N N . ILE A 1 108 ? -1.291 4.284 6.618 1.00 95.44 108 ILE A N 1
ATOM 821 C CA . ILE A 1 108 ? -0.794 3.039 6.020 1.00 95.44 108 ILE A CA 1
ATOM 822 C C . ILE A 1 108 ? -1.489 2.779 4.674 1.00 95.44 108 ILE A C 1
ATOM 824 O O . ILE A 1 108 ? -0.825 2.414 3.702 1.00 95.44 108 ILE A O 1
ATOM 828 N N . MET A 1 109 ? -2.806 2.995 4.589 1.00 95.25 109 MET A N 1
ATOM 829 C CA . MET A 1 109 ? -3.574 2.805 3.357 1.00 95.25 109 MET A CA 1
ATOM 830 C C . MET A 1 109 ? -3.170 3.794 2.262 1.00 95.25 109 MET A C 1
ATOM 832 O O . MET A 1 109 ? -3.022 3.387 1.110 1.00 95.25 109 MET A O 1
ATOM 836 N N . LEU A 1 110 ? -2.930 5.062 2.604 1.00 94.81 110 LEU A N 1
ATOM 837 C CA . LEU A 1 110 ? -2.421 6.059 1.661 1.00 94.81 110 LEU A CA 1
ATOM 838 C C . LEU A 1 110 ? -1.058 5.631 1.102 1.00 94.81 110 LEU A C 1
ATOM 840 O O . LEU A 1 110 ? -0.892 5.531 -0.113 1.00 94.81 110 LEU A O 1
ATOM 844 N N . LYS A 1 111 ? -0.125 5.246 1.983 1.00 94.44 111 LYS A N 1
ATOM 845 C CA . LYS A 1 111 ? 1.195 4.731 1.588 1.00 94.44 111 LYS A CA 1
ATOM 846 C C . LYS A 1 111 ? 1.083 3.498 0.683 1.00 94.44 111 LYS A C 1
ATOM 848 O O . LYS A 1 111 ? 1.854 3.342 -0.263 1.00 94.44 111 LYS A O 1
ATOM 853 N N . ALA A 1 112 ? 0.110 2.623 0.944 1.00 92.94 112 ALA A N 1
ATOM 854 C CA . ALA A 1 112 ? -0.173 1.463 0.104 1.00 92.94 112 ALA A CA 1
ATOM 855 C C . ALA A 1 112 ? -0.616 1.862 -1.310 1.00 92.94 112 ALA A C 1
ATOM 857 O O . ALA A 1 112 ? -0.153 1.275 -2.291 1.00 92.94 112 ALA A O 1
ATOM 858 N N . GLN A 1 113 ? -1.517 2.841 -1.410 1.00 92.69 113 GLN A N 1
ATOM 859 C CA . GLN A 1 113 ? -2.048 3.333 -2.680 1.00 92.69 113 GLN A CA 1
ATOM 860 C C . GLN A 1 113 ? -0.966 4.033 -3.502 1.00 92.69 113 GLN A C 1
ATOM 862 O O . GLN A 1 113 ? -0.817 3.728 -4.685 1.00 92.69 113 GLN A O 1
ATOM 867 N N . GLU A 1 114 ? -0.170 4.900 -2.879 1.00 93.50 114 GLU A N 1
ATOM 868 C CA . GLU A 1 114 ? 0.957 5.572 -3.531 1.00 93.50 114 GLU A CA 1
ATOM 869 C C . GLU A 1 114 ? 1.975 4.559 -4.057 1.00 93.50 114 GLU A C 1
ATOM 871 O O . GLU A 1 114 ? 2.316 4.570 -5.240 1.00 93.50 114 GLU A O 1
ATOM 876 N N . ALA A 1 115 ? 2.407 3.613 -3.216 1.00 93.31 115 ALA A N 1
ATOM 877 C CA . ALA A 1 115 ? 3.354 2.580 -3.624 1.00 93.31 115 ALA A CA 1
ATOM 878 C C . ALA A 1 115 ? 2.814 1.719 -4.775 1.00 93.31 115 ALA A C 1
ATOM 880 O O . ALA A 1 115 ? 3.562 1.379 -5.691 1.00 93.31 115 ALA A O 1
ATOM 881 N N . ARG A 1 116 ? 1.510 1.413 -4.781 1.00 91.81 116 ARG A N 1
ATOM 882 C CA . ARG A 1 116 ? 0.863 0.693 -5.885 1.00 91.81 116 ARG A CA 1
ATOM 883 C C . ARG A 1 116 ? 0.846 1.512 -7.176 1.00 91.81 116 ARG A C 1
ATOM 885 O O . ARG A 1 116 ? 1.142 0.967 -8.235 1.00 91.81 116 ARG A O 1
ATOM 892 N N . GLN A 1 117 ? 0.545 2.806 -7.106 1.00 92.38 117 GLN A N 1
ATOM 893 C CA . GLN A 1 117 ? 0.601 3.687 -8.275 1.00 92.38 117 GLN A CA 1
ATOM 894 C C . GLN A 1 117 ? 2.021 3.780 -8.845 1.00 92.38 117 GLN A C 1
ATOM 896 O O . GLN A 1 117 ? 2.199 3.703 -10.061 1.00 92.38 117 GLN A O 1
ATOM 901 N N . TYR A 1 118 ? 3.037 3.899 -7.986 1.00 92.62 118 TYR A N 1
ATOM 902 C CA . TYR A 1 118 ? 4.435 3.872 -8.418 1.00 92.62 118 TYR A CA 1
ATOM 903 C C . TYR A 1 118 ? 4.820 2.532 -9.047 1.00 92.62 118 TYR A C 1
ATOM 905 O O . TYR A 1 118 ? 5.488 2.526 -10.080 1.00 92.62 118 TYR A O 1
ATOM 913 N N . GLU A 1 119 ? 4.371 1.413 -8.471 1.00 94.44 119 GLU A N 1
ATOM 914 C CA . GLU A 1 119 ? 4.599 0.073 -9.018 1.00 94.44 119 GLU A CA 1
ATOM 915 C C . GLU A 1 119 ? 4.043 -0.051 -10.443 1.00 94.44 119 GLU A C 1
ATOM 917 O O . GLU A 1 119 ? 4.773 -0.436 -11.355 1.00 94.44 119 GLU A O 1
ATOM 922 N N . LEU A 1 120 ? 2.777 0.332 -10.645 1.00 93.38 120 LEU A N 1
ATOM 923 C CA . LEU A 1 120 ? 2.105 0.263 -11.944 1.00 93.38 120 LEU A CA 1
ATOM 924 C C . LEU A 1 120 ? 2.804 1.141 -12.988 1.00 93.38 120 LEU A C 1
ATOM 926 O O . LEU A 1 120 ? 3.154 0.655 -14.061 1.00 93.38 120 LEU A O 1
ATOM 930 N N . ARG A 1 121 ? 3.119 2.396 -12.640 1.00 94.00 121 ARG A N 1
ATOM 931 C CA . ARG A 1 121 ? 3.853 3.310 -13.533 1.00 94.00 121 ARG A CA 1
ATOM 932 C C . ARG A 1 121 ? 5.242 2.780 -13.891 1.00 94.00 121 ARG A C 1
ATOM 934 O O . ARG A 1 121 ? 5.687 2.937 -15.025 1.00 94.00 121 ARG A O 1
ATOM 941 N N . ALA A 1 122 ? 5.952 2.175 -12.938 1.00 93.62 122 ALA A N 1
ATOM 942 C CA . ALA A 1 122 ? 7.261 1.581 -13.195 1.00 93.62 122 ALA A CA 1
ATOM 943 C C . ALA A 1 122 ? 7.155 0.363 -14.126 1.00 93.62 122 ALA A C 1
ATOM 945 O O . ALA A 1 122 ? 7.991 0.209 -15.014 1.00 93.62 122 ALA A O 1
ATOM 946 N N . MET A 1 123 ? 6.125 -0.473 -13.964 1.00 94.94 123 MET A N 1
ATOM 947 C CA . MET A 1 123 ? 5.867 -1.614 -14.849 1.00 94.94 123 MET A CA 1
ATOM 948 C C . MET A 1 123 ? 5.528 -1.176 -16.278 1.00 94.94 123 MET A C 1
ATOM 950 O O . MET A 1 123 ? 6.101 -1.718 -17.223 1.00 94.94 123 MET A O 1
ATOM 954 N N . GLU A 1 124 ? 4.659 -0.177 -16.442 1.00 95.62 124 GLU A N 1
ATOM 955 C CA . GLU A 1 124 ? 4.324 0.396 -17.753 1.00 95.62 124 GLU A CA 1
ATOM 956 C C . GLU A 1 124 ? 5.572 0.950 -18.448 1.00 95.62 124 GLU A C 1
ATOM 958 O O . GLU A 1 124 ? 5.871 0.575 -19.581 1.00 95.62 124 GLU A O 1
ATOM 963 N N . ARG A 1 125 ? 6.369 1.763 -17.738 1.00 94.56 125 ARG A N 1
ATOM 964 C CA . ARG A 1 125 ? 7.638 2.293 -18.264 1.00 94.56 125 ARG A CA 1
ATOM 965 C C . ARG A 1 125 ? 8.605 1.186 -18.661 1.00 94.56 125 ARG A C 1
ATOM 967 O O . ARG A 1 125 ? 9.220 1.279 -19.717 1.00 94.56 125 ARG A O 1
AT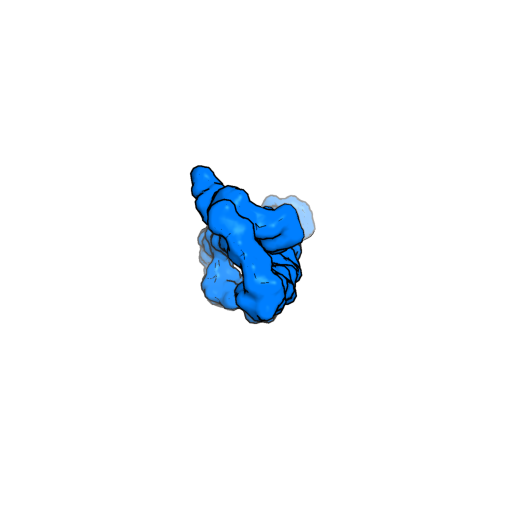OM 974 N N . LEU A 1 126 ? 8.742 0.139 -17.844 1.00 94.31 126 LEU A N 1
ATOM 975 C CA . LEU A 1 126 ? 9.609 -0.996 -18.165 1.00 94.31 126 LEU A CA 1
ATOM 976 C C . LEU A 1 126 ? 9.171 -1.708 -19.439 1.00 94.31 126 LEU A C 1
ATOM 978 O O . LEU A 1 126 ? 10.030 -2.055 -20.246 1.00 94.31 126 LEU A O 1
ATOM 982 N N . SER A 1 127 ? 7.868 -1.917 -19.628 1.00 95.00 127 SER A N 1
ATOM 983 C CA . SER A 1 127 ? 7.343 -2.550 -20.838 1.00 95.00 127 SER A CA 1
ATOM 984 C C . SER A 1 127 ? 7.658 -1.721 -22.084 1.00 95.00 127 SER A C 1
ATOM 986 O O . SER A 1 127 ? 8.196 -2.263 -23.051 1.00 95.00 127 SER A O 1
ATOM 988 N N . THR A 1 128 ? 7.412 -0.408 -22.034 1.00 96.06 128 THR A N 1
ATOM 989 C CA . THR A 1 128 ? 7.711 0.511 -23.141 1.00 96.06 128 THR A CA 1
ATOM 990 C C . THR A 1 128 ? 9.202 0.539 -23.465 1.00 96.06 128 THR A C 1
ATOM 992 O O . THR A 1 128 ? 9.587 0.270 -24.600 1.00 96.06 128 THR A O 1
ATOM 995 N N . LEU A 1 129 ? 10.053 0.777 -22.463 1.00 93.81 129 LEU A N 1
ATOM 996 C CA . LEU A 1 129 ? 11.500 0.892 -22.660 1.00 93.81 129 LEU A CA 1
ATOM 997 C C . LEU A 1 129 ? 12.132 -0.415 -23.148 1.00 93.81 129 LEU A C 1
ATOM 999 O O . LEU A 1 129 ? 13.077 -0.391 -23.930 1.00 93.81 129 LEU A O 1
ATOM 1003 N N . THR A 1 130 ? 11.618 -1.561 -22.695 1.00 91.50 130 THR A N 1
ATOM 1004 C CA . THR A 1 130 ? 12.113 -2.872 -23.140 1.00 91.50 130 THR A CA 1
ATOM 1005 C C . THR A 1 130 ? 11.788 -3.092 -24.616 1.00 91.50 130 THR A C 1
ATOM 1007 O O . THR A 1 130 ? 12.664 -3.502 -25.370 1.00 91.50 130 THR A O 1
ATOM 1010 N N . ARG A 1 131 ? 10.576 -2.727 -25.058 1.00 94.25 131 ARG A N 1
ATOM 1011 C CA . ARG A 1 131 ? 10.195 -2.784 -26.477 1.00 94.25 131 ARG A CA 1
ATOM 1012 C C . ARG A 1 1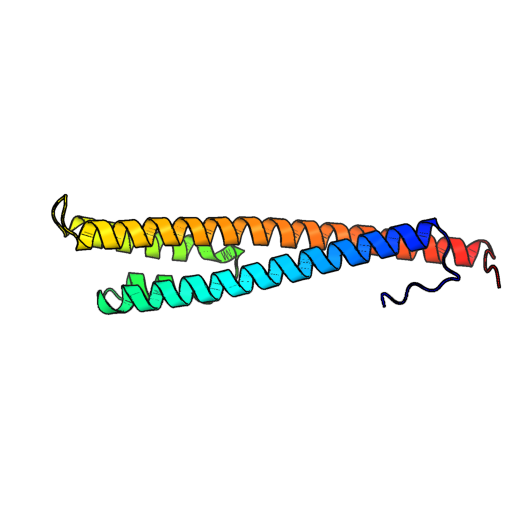31 ? 11.027 -1.827 -27.335 1.00 94.25 131 ARG A C 1
ATOM 1014 O O . ARG A 1 131 ? 11.435 -2.186 -28.434 1.00 94.25 131 ARG A O 1
ATOM 1021 N N . GLU A 1 132 ? 11.293 -0.617 -26.844 1.00 93.62 132 GLU A N 1
ATOM 1022 C CA . GLU A 1 132 ? 12.176 0.342 -27.523 1.00 93.62 132 GLU A CA 1
ATOM 1023 C C . GLU A 1 132 ? 13.601 -0.205 -27.670 1.00 93.62 132 GLU A C 1
ATOM 1025 O O . GLU A 1 132 ? 14.179 -0.116 -28.753 1.00 93.62 132 GLU A O 1
ATOM 1030 N N . ALA A 1 133 ? 14.142 -0.829 -26.619 1.00 90.00 133 ALA A N 1
ATOM 1031 C CA . ALA A 1 133 ? 15.461 -1.454 -26.658 1.00 90.00 133 ALA A CA 1
ATOM 1032 C C . ALA A 1 133 ? 15.507 -2.634 -27.644 1.00 90.00 133 ALA A C 1
ATOM 1034 O O . ALA A 1 133 ? 16.432 -2.726 -28.443 1.00 90.00 133 ALA A O 1
ATOM 1035 N N . GLU A 1 134 ? 14.497 -3.505 -27.655 1.00 89.75 134 GLU A N 1
ATOM 1036 C CA . GLU A 1 134 ? 14.404 -4.611 -28.620 1.00 89.75 134 GLU A CA 1
ATOM 1037 C C . GLU A 1 134 ? 14.355 -4.107 -30.071 1.00 89.75 134 GLU A C 1
ATOM 1039 O O . GLU A 1 134 ? 15.066 -4.625 -30.937 1.00 89.75 134 GLU A O 1
ATOM 1044 N N . ASN A 1 135 ? 13.568 -3.059 -30.331 1.00 90.94 135 ASN A N 1
ATOM 1045 C CA . ASN A 1 135 ? 13.470 -2.441 -31.651 1.00 90.94 135 ASN A CA 1
ATOM 1046 C C . ASN A 1 135 ? 14.798 -1.814 -32.088 1.00 90.94 135 ASN A C 1
ATOM 1048 O O . ASN A 1 135 ? 15.232 -2.030 -33.220 1.00 90.94 135 ASN A O 1
ATOM 1052 N N . LEU A 1 136 ? 15.456 -1.065 -31.199 1.00 88.06 136 LEU A N 1
ATOM 1053 C CA . LEU A 1 136 ? 16.750 -0.450 -31.487 1.00 88.06 136 LEU A CA 1
ATOM 1054 C C . LEU A 1 136 ? 17.812 -1.518 -31.769 1.00 88.06 136 LEU A C 1
ATOM 1056 O O . LEU A 1 136 ? 18.528 -1.428 -32.761 1.00 88.06 136 LEU A O 1
ATOM 1060 N N . TYR A 1 137 ? 17.841 -2.580 -30.967 1.00 84.69 137 TYR A N 1
ATOM 1061 C CA . TYR A 1 137 ? 18.754 -3.700 -31.164 1.00 84.69 137 TYR A CA 1
ATOM 1062 C C . TYR A 1 137 ? 18.541 -4.397 -32.519 1.00 84.69 137 TYR A C 1
ATOM 1064 O O . TYR A 1 137 ? 19.495 -4.739 -33.220 1.00 84.69 137 TYR A O 1
ATOM 1072 N N . ALA A 1 138 ? 17.281 -4.583 -32.927 1.00 86.00 138 ALA A N 1
ATOM 1073 C CA . ALA A 1 138 ? 16.945 -5.156 -34.226 1.00 86.00 138 ALA A CA 1
ATOM 1074 C C . ALA A 1 138 ? 17.358 -4.248 -35.398 1.00 86.00 138 ALA A C 1
ATOM 1076 O O . ALA A 1 138 ? 17.782 -4.752 -36.440 1.00 86.00 138 ALA A O 1
ATOM 1077 N N . LEU A 1 139 ? 17.246 -2.926 -35.241 1.00 84.25 139 LEU A N 1
ATOM 1078 C CA . LEU A 1 139 ? 17.688 -1.949 -36.240 1.00 84.25 139 LEU A CA 1
ATOM 1079 C C . LEU A 1 139 ? 19.213 -1.937 -36.381 1.00 84.25 139 LEU A C 1
ATOM 1081 O O . LEU A 1 139 ? 19.711 -2.040 -37.501 1.00 84.25 139 LEU A O 1
ATOM 1085 N N . GLU A 1 140 ? 19.942 -1.898 -35.265 1.00 80.31 140 GLU A N 1
ATOM 1086 C CA . GLU A 1 140 ? 21.412 -1.919 -35.241 1.00 80.31 140 GLU A CA 1
ATOM 1087 C C . GLU A 1 140 ? 21.968 -3.183 -35.914 1.00 80.31 140 GLU A C 1
ATOM 1089 O O . GLU A 1 140 ? 22.889 -3.103 -36.730 1.00 80.31 140 GLU A O 1
ATOM 1094 N N . ARG A 1 141 ? 21.340 -4.347 -35.678 1.00 77.19 141 ARG A N 1
ATOM 1095 C CA . ARG A 1 141 ? 21.692 -5.596 -36.375 1.00 77.19 141 ARG A CA 1
ATOM 1096 C C . ARG A 1 141 ? 21.411 -5.560 -37.880 1.00 77.19 141 ARG A C 1
ATOM 1098 O O . ARG A 1 141 ? 22.198 -6.103 -38.650 1.00 77.19 141 ARG A O 1
ATOM 1105 N N . LYS A 1 142 ? 20.297 -4.961 -38.319 1.00 75.69 142 LYS A N 1
ATOM 1106 C CA . LYS A 1 142 ? 19.917 -4.898 -39.746 1.00 75.69 142 LYS A CA 1
ATOM 1107 C C . LYS A 1 142 ? 20.769 -3.921 -40.556 1.00 75.69 142 LYS A C 1
ATOM 1109 O O . LYS A 1 142 ? 20.927 -4.121 -41.753 1.00 75.69 142 LYS A O 1
ATOM 1114 N N . GLN A 1 143 ? 21.301 -2.878 -39.923 1.00 67.00 143 GLN A N 1
ATOM 1115 C CA . GLN A 1 143 ? 22.104 -1.844 -40.584 1.00 67.00 143 GLN A CA 1
ATOM 1116 C C . GLN A 1 143 ? 23.593 -2.213 -40.718 1.00 67.00 143 GLN A C 1
ATOM 1118 O O . GLN A 1 143 ? 24.384 -1.383 -41.151 1.00 67.00 143 GLN A O 1
ATOM 1123 N N . GLY A 1 144 ? 23.997 -3.436 -40.343 1.00 58.28 144 GLY A N 1
ATOM 1124 C CA . GLY A 1 144 ? 25.407 -3.848 -40.354 1.00 58.28 144 GLY A CA 1
ATOM 1125 C C . GLY A 1 144 ? 26.274 -3.088 -39.343 1.00 58.28 144 GLY A C 1
ATOM 1126 O O . GLY A 1 144 ? 27.494 -3.194 -39.387 1.00 58.28 144 GLY A O 1
ATOM 1127 N N . GLY A 1 145 ? 25.656 -2.342 -38.420 1.00 52.38 145 GLY A N 1
ATOM 1128 C CA . GLY A 1 145 ? 26.303 -1.452 -37.453 1.00 52.38 145 GLY A CA 1
ATOM 1129 C C . GLY A 1 145 ? 26.924 -2.175 -36.261 1.00 52.38 145 GLY A C 1
ATOM 1130 O O . GLY A 1 145 ? 26.902 -1.653 -35.149 1.00 52.38 145 GLY A O 1
ATOM 1131 N N . GLY A 1 146 ? 27.464 -3.374 -36.479 1.00 44.34 146 GLY A N 1
ATOM 1132 C CA . GLY A 1 146 ? 28.454 -3.935 -35.576 1.00 44.34 146 GLY A CA 1
ATOM 1133 C C . GLY A 1 146 ? 29.734 -3.129 -35.740 1.00 44.34 146 GLY A C 1
ATOM 1134 O O . GLY A 1 146 ? 30.538 -3.417 -36.621 1.00 44.34 146 GLY A O 1
ATOM 1135 N N . VAL A 1 147 ? 29.925 -2.107 -34.908 1.00 45.44 147 VAL A N 1
ATOM 1136 C CA . VAL A 1 147 ? 31.292 -1.708 -34.574 1.00 45.44 147 VAL A CA 1
ATOM 1137 C C . VAL A 1 147 ? 31.851 -2.879 -33.766 1.00 45.44 147 VAL A C 1
ATOM 1139 O O . VAL A 1 147 ? 31.434 -3.096 -32.628 1.00 45.44 147 VAL A O 1
ATOM 1142 N N . HIS A 1 148 ? 32.675 -3.693 -34.427 1.00 43.78 148 HIS A N 1
ATOM 1143 C CA . HIS A 1 148 ? 33.579 -4.641 -33.781 1.00 43.78 148 HIS A CA 1
ATOM 1144 C C . HIS A 1 148 ? 34.543 -3.908 -32.847 1.00 43.78 148 HIS A C 1
ATOM 1146 O O . HIS A 1 148 ? 34.971 -2.788 -33.212 1.00 43.78 148 HIS A O 1
#

pLDDT: mean 88.72, std 12.32, range [38.5, 97.44]

Secondary structure (DSSP, 8-state):
-----TTS-HHHHHHHHHHHHHHHHHHHHHHHHHHHHHHHHHHHHHHGGG--HHHHHHHHHHHHS-GGGTHHHHHHHHHHHHHHHHHSPTT-HHHHHHHHHHHHHHHHHHHHHHHHHHHHHHHHHHHHHHHHHHHHHHHHHHTT----

Organism: NCBI:txid2282305